Protein AF-A0A073JS14-F1 (afdb_monomer_lite)

Radius of gyration: 14.07 Å; chains: 1; bounding box: 33×29×41 Å

pLDDT: mean 96.24, std 5.27, range [48.53, 98.75]

Organism: NCBI:txid574376

Sequence (111 aa):
QVVANSGMNITLKAGRAWIHGYYATNPGDYHMALDVADGVLNRIDRVVLQLNYLNREIVPLIRKGVPASNASAPALKRDADTYEIALAEIYVSKGSTSVIQTNITDLRMKS

Foldseek 3Di:
DWAWDPWQKIWDAWDWDDDPNDIDTDHGIDMDGDDFAAQPFKEKKFWKFKQFPVVRDTDIDIHTWDGDNDYDYDDFDDDPGMGIDTQWMAIGGHPGRTGHRVRIGGCPPPD

Structure (mmCIF, N/CA/C/O backbone):
data_AF-A0A073JS14-F1
#
_entry.id   AF-A0A073JS14-F1
#
loop_
_atom_site.group_PDB
_atom_site.id
_atom_site.type_symbol
_atom_site.label_atom_id
_atom_site.label_alt_id
_atom_site.label_comp_id
_atom_site.label_asym_id
_atom_site.label_entity_id
_atom_site.label_seq_id
_atom_site.pdbx_PDB_ins_code
_atom_site.Cartn_x
_atom_site.Cartn_y
_atom_site.Cartn_z
_atom_site.occupancy
_atom_site.B_iso_or_equiv
_atom_site.auth_seq_id
_atom_site.auth_comp_id
_atom_site.auth_asym_id
_atom_site.auth_atom_id
_atom_site.pdbx_PDB_model_num
ATOM 1 N N . GLN A 1 1 ? -6.375 -5.642 -6.641 1.00 92.69 1 GLN A N 1
ATOM 2 C CA . GLN A 1 1 ? -7.332 -5.138 -5.628 1.00 92.69 1 GLN A CA 1
ATOM 3 C C . GLN A 1 1 ? -6.643 -5.185 -4.279 1.00 92.69 1 GLN A C 1
ATOM 5 O O . GLN A 1 1 ? -5.886 -6.125 -4.071 1.00 92.69 1 GLN A O 1
ATOM 10 N N . VAL A 1 2 ? -6.880 -4.214 -3.397 1.00 97.38 2 VAL A N 1
ATOM 11 C CA . VAL A 1 2 ? -6.423 -4.282 -2.000 1.00 97.38 2 VAL A CA 1
ATOM 12 C C . VAL A 1 2 ? -7.576 -4.801 -1.139 1.00 97.38 2 VAL A C 1
ATOM 14 O O . VAL A 1 2 ? -8.680 -4.256 -1.193 1.00 97.38 2 VAL A O 1
ATOM 17 N N . VAL A 1 3 ? -7.333 -5.885 -0.405 1.00 98.19 3 VAL A N 1
ATOM 18 C CA . VAL A 1 3 ? -8.341 -6.606 0.381 1.00 98.19 3 VAL A CA 1
ATOM 19 C C . VAL A 1 3 ? -7.899 -6.679 1.838 1.00 98.19 3 VAL A C 1
ATOM 21 O O . VAL A 1 3 ? -6.736 -6.979 2.107 1.00 98.19 3 VAL A O 1
ATOM 24 N N . ALA A 1 4 ? -8.809 -6.408 2.770 1.00 97.75 4 ALA A N 1
ATOM 25 C CA . ALA A 1 4 ? -8.550 -6.573 4.198 1.00 97.75 4 ALA A CA 1
ATOM 26 C C . ALA A 1 4 ? -8.290 -8.048 4.549 1.00 97.75 4 ALA A C 1
ATOM 28 O O . ALA A 1 4 ? -8.894 -8.948 3.966 1.00 97.75 4 ALA A O 1
ATOM 29 N N . ASN A 1 5 ? -7.390 -8.297 5.496 1.00 96.00 5 ASN A N 1
ATOM 30 C CA . ASN A 1 5 ? -7.106 -9.623 6.036 1.00 96.00 5 ASN A CA 1
ATOM 31 C C . ASN A 1 5 ? -7.231 -9.594 7.574 1.00 96.00 5 ASN A C 1
ATOM 33 O O . ASN A 1 5 ? -7.712 -8.618 8.144 1.00 96.00 5 ASN A O 1
ATOM 37 N N . SER A 1 6 ? -6.844 -10.664 8.265 1.00 95.19 6 SER A N 1
ATOM 38 C CA . SER A 1 6 ? -6.915 -10.738 9.724 1.00 95.19 6 SER A CA 1
ATOM 39 C C . SER A 1 6 ? -5.996 -9.719 10.412 1.00 95.19 6 SER A C 1
ATOM 41 O O . SER A 1 6 ? -4.834 -9.531 10.044 1.00 95.19 6 SER A O 1
ATOM 43 N N . GLY A 1 7 ? -6.513 -9.073 11.460 1.00 97.25 7 GLY A N 1
ATOM 44 C CA . GLY A 1 7 ? -5.764 -8.080 12.229 1.00 97.25 7 GLY A CA 1
ATOM 45 C C . GLY A 1 7 ? -5.336 -6.882 11.377 1.00 97.25 7 GLY A C 1
ATOM 46 O O . GLY A 1 7 ? -6.088 -6.399 10.530 1.00 97.25 7 GLY A O 1
ATOM 47 N N . MET A 1 8 ? -4.120 -6.393 11.606 1.00 97.62 8 MET A N 1
ATOM 48 C CA . MET A 1 8 ? -3.525 -5.268 10.874 1.00 97.62 8 MET A CA 1
ATOM 49 C C . MET A 1 8 ? -2.836 -5.732 9.580 1.00 97.62 8 MET A C 1
ATOM 51 O O . MET A 1 8 ? -1.723 -5.315 9.278 1.00 97.62 8 MET A O 1
ATOM 55 N N . ASN A 1 9 ? -3.480 -6.616 8.815 1.00 98.19 9 ASN A N 1
ATOM 56 C CA . ASN A 1 9 ? -2.939 -7.137 7.561 1.00 98.19 9 ASN A CA 1
ATOM 57 C C . ASN A 1 9 ? -3.874 -6.854 6.390 1.00 98.19 9 ASN A C 1
ATOM 59 O O . ASN A 1 9 ? -5.098 -6.869 6.513 1.00 98.19 9 ASN A O 1
ATOM 63 N N . ILE A 1 10 ? -3.276 -6.668 5.220 1.00 98.44 10 ILE A N 1
ATOM 64 C CA . ILE A 1 10 ? -3.970 -6.533 3.944 1.00 98.44 10 ILE A CA 1
ATOM 65 C C . ILE A 1 10 ? -3.322 -7.437 2.902 1.00 98.44 10 ILE A C 1
ATOM 67 O O . ILE A 1 10 ? -2.174 -7.862 3.028 1.00 98.44 10 ILE A O 1
ATOM 71 N N . THR A 1 11 ? -4.063 -7.710 1.838 1.00 98.44 11 THR A N 1
ATOM 72 C CA . THR A 1 11 ? -3.584 -8.467 0.687 1.00 98.44 11 THR A CA 1
ATOM 73 C C . THR A 1 11 ? -3.782 -7.648 -0.576 1.00 98.44 11 THR A C 1
ATOM 75 O O . THR A 1 11 ? -4.907 -7.285 -0.927 1.00 98.44 11 THR A O 1
ATOM 78 N N . LEU A 1 12 ? -2.693 -7.380 -1.291 1.00 98.00 12 LEU A N 1
ATOM 79 C CA . LEU A 1 12 ? -2.752 -6.926 -2.670 1.00 98.00 12 LEU A CA 1
ATOM 80 C C . LEU A 1 12 ? -2.875 -8.154 -3.572 1.00 98.00 12 LEU A C 1
ATOM 82 O O . LEU A 1 12 ? -1.947 -8.946 -3.697 1.00 98.00 12 LEU A O 1
ATOM 86 N N . LYS A 1 13 ? -4.040 -8.312 -4.197 1.00 97.69 13 LYS A N 1
ATOM 87 C CA . LYS A 1 13 ? -4.304 -9.399 -5.146 1.00 97.69 13 LYS A CA 1
ATOM 88 C C . LYS A 1 13 ? -3.384 -9.323 -6.363 1.00 97.69 13 LYS A C 1
ATOM 90 O O . LYS A 1 13 ? -2.910 -8.238 -6.721 1.00 97.69 13 LYS A O 1
ATOM 95 N N . ALA A 1 14 ? -3.222 -10.467 -7.023 1.00 96.75 14 ALA A N 1
ATOM 96 C CA . ALA A 1 14 ? -2.504 -10.583 -8.285 1.00 96.75 14 ALA A CA 1
ATOM 97 C C . ALA A 1 14 ? -2.950 -9.517 -9.300 1.00 96.75 14 ALA A C 1
ATOM 99 O O . ALA A 1 14 ? -4.111 -9.091 -9.338 1.00 96.75 14 ALA A O 1
ATOM 100 N N . GLY A 1 15 ? -2.014 -9.067 -10.127 1.00 95.19 15 GLY A N 1
ATOM 101 C CA . GLY A 1 15 ? -2.272 -7.991 -11.068 1.00 95.19 15 GLY A CA 1
ATOM 102 C C . GLY A 1 15 ? -1.061 -7.611 -11.900 1.00 95.19 15 GLY A C 1
ATOM 103 O O . GLY A 1 15 ? 0.025 -8.173 -11.773 1.00 95.19 15 GLY A O 1
ATOM 104 N N . ARG A 1 16 ? -1.275 -6.638 -12.778 1.00 95.19 16 ARG A N 1
ATOM 105 C CA . ARG A 1 16 ? -0.271 -6.094 -13.689 1.00 95.19 16 ARG A CA 1
ATOM 106 C C . ARG A 1 16 ? -0.321 -4.579 -13.627 1.00 95.19 16 ARG A C 1
ATOM 108 O O . ARG A 1 16 ? -1.384 -4.017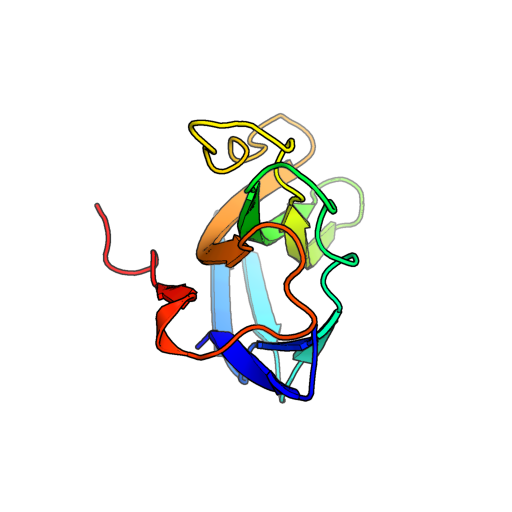 -13.362 1.00 95.19 16 ARG A O 1
ATOM 115 N N . ALA A 1 17 ? 0.807 -3.938 -13.881 1.00 95.06 17 ALA A N 1
ATOM 116 C CA . ALA A 1 17 ? 0.895 -2.490 -13.896 1.00 95.06 17 ALA A CA 1
ATOM 117 C C . ALA A 1 17 ? 1.888 -2.007 -14.947 1.00 95.06 17 ALA A C 1
ATOM 119 O O . ALA A 1 17 ? 2.880 -2.674 -15.239 1.00 95.06 17 ALA A O 1
ATOM 120 N N . TRP A 1 18 ? 1.608 -0.811 -15.457 1.00 95.81 18 TRP A N 1
ATOM 121 C CA . TRP A 1 18 ? 2.519 -0.036 -16.280 1.00 95.81 18 TRP A CA 1
ATOM 122 C C . TRP A 1 18 ? 2.728 1.323 -15.626 1.00 95.81 18 TRP A C 1
ATOM 124 O O . TRP A 1 18 ? 1.758 2.008 -15.303 1.00 95.81 18 TRP A O 1
ATOM 134 N N . ILE A 1 19 ? 3.984 1.711 -15.430 1.00 95.69 19 ILE A N 1
ATOM 135 C CA . ILE A 1 19 ? 4.365 3.018 -14.889 1.00 95.69 19 ILE A CA 1
ATOM 136 C C . ILE A 1 19 ? 5.464 3.563 -15.792 1.00 95.69 19 ILE A C 1
ATOM 138 O O . ILE A 1 19 ? 6.517 2.947 -15.897 1.00 95.69 19 ILE A O 1
ATOM 142 N N . HIS A 1 20 ? 5.222 4.686 -16.474 1.00 94.75 20 HIS A N 1
ATOM 143 C CA . HIS A 1 20 ? 6.217 5.321 -17.356 1.00 94.75 20 HIS A CA 1
ATOM 144 C C . HIS A 1 20 ? 6.869 4.362 -18.380 1.00 94.75 20 HIS A C 1
ATOM 146 O O . HIS A 1 20 ? 8.057 4.450 -18.665 1.00 94.75 20 HIS A O 1
ATOM 152 N N . GLY A 1 21 ? 6.095 3.419 -18.930 1.00 94.94 21 GLY A N 1
ATOM 153 C CA . GLY A 1 21 ? 6.587 2.428 -19.898 1.00 94.94 21 GLY A CA 1
ATOM 154 C C . GLY A 1 21 ? 7.239 1.182 -19.283 1.00 94.94 21 GLY A C 1
ATOM 155 O O . GLY A 1 21 ? 7.447 0.203 -19.995 1.00 94.94 21 GLY A O 1
ATOM 156 N N . TYR A 1 22 ? 7.484 1.160 -17.972 1.00 96.38 22 TYR A N 1
ATOM 157 C CA . TYR A 1 22 ? 7.955 -0.024 -17.255 1.00 96.38 22 TYR A CA 1
ATOM 158 C C . TYR A 1 22 ? 6.785 -0.934 -16.887 1.00 96.38 22 TYR A C 1
ATOM 160 O O . TYR A 1 22 ? 5.734 -0.454 -16.459 1.00 96.38 22 TYR A O 1
ATOM 168 N N . TYR A 1 23 ? 6.976 -2.245 -17.034 1.00 95.44 23 TYR A N 1
ATOM 169 C CA . TYR A 1 23 ? 5.966 -3.264 -16.757 1.00 95.44 23 TYR A CA 1
ATOM 170 C C . TYR A 1 23 ? 6.284 -4.047 -15.484 1.00 95.44 23 TYR A C 1
ATOM 172 O O . TYR A 1 23 ? 7.424 -4.450 -15.265 1.00 95.44 23 TYR A O 1
ATOM 180 N N . ALA A 1 24 ? 5.252 -4.325 -14.691 1.00 94.69 24 ALA A N 1
ATOM 181 C CA . ALA A 1 24 ? 5.338 -5.190 -13.525 1.00 94.69 24 ALA A CA 1
ATOM 182 C C . ALA A 1 24 ? 4.172 -6.173 -13.469 1.00 94.69 24 ALA A C 1
ATOM 184 O O . ALA A 1 24 ? 3.040 -5.854 -13.841 1.00 94.69 24 ALA A O 1
ATOM 185 N N . THR A 1 25 ? 4.446 -7.366 -12.946 1.00 95.69 25 THR A N 1
ATOM 186 C CA . THR A 1 25 ? 3.429 -8.368 -12.619 1.00 95.69 25 THR A CA 1
ATOM 187 C C . THR A 1 25 ? 3.569 -8.763 -11.161 1.00 95.69 25 THR A C 1
ATOM 189 O O . THR A 1 25 ? 4.656 -9.118 -10.721 1.00 95.69 25 THR A O 1
ATOM 192 N N . ASN A 1 26 ? 2.454 -8.757 -10.441 1.00 94.94 26 ASN A N 1
ATOM 193 C CA . ASN A 1 26 ? 2.312 -9.458 -9.178 1.00 94.94 26 ASN A CA 1
ATOM 194 C C . ASN A 1 26 ? 1.558 -10.772 -9.463 1.00 94.94 26 ASN A C 1
ATOM 196 O O . ASN A 1 26 ? 0.357 -10.712 -9.742 1.00 94.94 26 ASN A O 1
ATOM 200 N N . PRO A 1 27 ? 2.228 -11.941 -9.485 1.00 92.44 27 PRO A N 1
ATOM 201 C CA . PRO A 1 27 ? 1.630 -13.190 -9.964 1.00 92.44 27 PRO A CA 1
ATOM 202 C C . PRO A 1 27 ? 0.618 -13.802 -8.986 1.00 92.44 27 PRO A C 1
ATOM 204 O O . PRO A 1 27 ? -0.155 -14.670 -9.381 1.00 92.44 27 PRO A O 1
ATOM 207 N N . GLY A 1 28 ? 0.609 -13.359 -7.729 1.00 95.94 28 GLY A N 1
ATOM 208 C CA . GLY A 1 28 ? -0.222 -13.925 -6.674 1.00 95.94 28 GLY A CA 1
ATOM 209 C C . GLY A 1 28 ? -0.634 -12.895 -5.634 1.00 95.94 28 GLY A C 1
ATOM 210 O O . GLY A 1 28 ? -0.502 -11.686 -5.825 1.00 95.94 28 GLY A O 1
ATOM 211 N N . ASP A 1 29 ? -1.157 -13.391 -4.523 1.00 97.25 29 ASP A N 1
ATOM 212 C CA . ASP A 1 29 ? -1.501 -12.564 -3.377 1.00 97.25 29 ASP A CA 1
ATOM 213 C C . ASP A 1 29 ? -0.229 -12.074 -2.678 1.00 97.25 29 ASP A C 1
ATOM 215 O O . ASP A 1 29 ? 0.636 -12.861 -2.302 1.00 97.25 29 ASP A O 1
ATOM 219 N N . TYR A 1 30 ? -0.123 -10.758 -2.512 1.00 97.50 30 TYR A N 1
ATOM 220 C CA . TYR A 1 30 ? 0.984 -10.107 -1.826 1.00 97.50 30 TYR A CA 1
ATOM 221 C C . TYR A 1 30 ? 0.494 -9.573 -0.479 1.00 97.50 30 TYR A C 1
ATOM 223 O O . TYR A 1 30 ? -0.319 -8.644 -0.422 1.00 97.50 30 TYR A O 1
ATOM 231 N N . HIS A 1 31 ? 0.954 -10.186 0.608 1.00 97.62 31 HIS A N 1
ATOM 232 C CA . HIS A 1 31 ? 0.552 -9.819 1.963 1.00 97.62 31 HIS A CA 1
ATOM 233 C C . HIS A 1 31 ? 1.391 -8.654 2.482 1.00 97.62 31 HIS A C 1
ATOM 235 O O . HIS A 1 31 ? 2.612 -8.645 2.352 1.00 97.62 31 HIS A O 1
ATOM 241 N N . MET A 1 32 ? 0.726 -7.671 3.082 1.00 98.00 32 MET A N 1
ATOM 242 C CA . MET A 1 32 ? 1.375 -6.509 3.679 1.00 98.00 32 MET A CA 1
ATOM 243 C C . MET A 1 32 ? 0.814 -6.284 5.076 1.00 98.00 32 MET A C 1
ATOM 245 O O . MET A 1 32 ? -0.403 -6.315 5.276 1.00 98.00 32 MET A O 1
ATOM 249 N N . ALA A 1 33 ? 1.709 -6.042 6.026 1.00 98.25 33 ALA A N 1
ATOM 250 C CA . ALA A 1 33 ? 1.355 -5.696 7.391 1.00 98.25 33 ALA A CA 1
ATOM 251 C C . ALA A 1 33 ? 1.339 -4.174 7.548 1.00 98.25 33 ALA A C 1
ATOM 253 O O . ALA A 1 33 ? 2.254 -3.479 7.105 1.00 98.25 33 ALA A O 1
ATOM 254 N N . LEU A 1 34 ? 0.286 -3.666 8.175 1.00 98.19 34 LEU A N 1
ATOM 255 C CA . LEU A 1 34 ? 0.215 -2.299 8.664 1.00 98.19 34 LEU A CA 1
ATOM 256 C C . LEU A 1 34 ? 0.815 -2.262 10.068 1.00 98.19 34 LEU A C 1
ATOM 258 O O . LEU A 1 34 ? 0.650 -3.198 10.852 1.00 98.19 34 LEU A O 1
ATOM 262 N N . ASP A 1 35 ? 1.433 -1.142 10.419 1.00 97.62 35 ASP A N 1
ATOM 263 C CA . ASP A 1 35 ? 1.827 -0.905 11.804 1.00 97.62 35 ASP A CA 1
ATOM 264 C C . ASP A 1 35 ? 0.597 -0.899 12.722 1.00 97.62 35 ASP A C 1
ATOM 266 O O . ASP A 1 35 ? -0.510 -0.535 12.310 1.00 97.62 35 ASP A O 1
ATOM 270 N N . VAL A 1 36 ? 0.791 -1.223 13.999 1.00 95.62 36 VAL A N 1
ATOM 271 C CA . VAL A 1 36 ? -0.270 -1.109 15.011 1.00 95.62 36 VAL A CA 1
ATOM 272 C C . VAL A 1 36 ? -0.847 0.309 15.054 1.00 95.62 36 VAL A C 1
ATOM 274 O O . VAL A 1 36 ? -0.145 1.289 14.777 1.00 95.62 36 VAL A O 1
ATOM 277 N N . ALA A 1 37 ? -2.143 0.430 15.345 1.00 96.88 37 ALA A N 1
ATOM 278 C CA . ALA A 1 37 ? -2.797 1.729 15.457 1.00 96.88 37 ALA A CA 1
ATOM 279 C C . ALA A 1 37 ? -2.201 2.555 16.607 1.00 96.88 37 ALA A C 1
ATOM 281 O O . ALA A 1 37 ? -1.738 2.012 17.610 1.00 96.88 37 ALA A O 1
ATOM 282 N N . ASP A 1 38 ? -2.249 3.878 16.467 1.00 97.69 38 ASP A N 1
ATOM 283 C CA . ASP A 1 38 ? -2.000 4.769 17.598 1.00 97.69 38 ASP A CA 1
ATOM 284 C C . ASP A 1 38 ? -3.153 4.639 18.609 1.00 97.69 38 ASP A C 1
ATOM 286 O O . ASP A 1 38 ? -4.301 4.434 18.216 1.00 97.69 38 ASP A O 1
ATOM 290 N N . GLY A 1 39 ? -2.873 4.730 19.910 1.00 96.75 39 GLY A N 1
ATOM 291 C CA . GLY A 1 39 ? -3.897 4.554 20.946 1.00 96.75 39 GLY A CA 1
ATOM 292 C C . GLY A 1 39 ? -4.922 5.693 21.023 1.00 96.75 39 GLY A C 1
ATOM 293 O O . GLY A 1 39 ? -6.005 5.505 21.575 1.00 96.75 39 GLY A O 1
ATOM 294 N N . VAL A 1 40 ? -4.601 6.869 20.477 1.00 97.75 40 VAL A N 1
ATOM 295 C CA . VAL A 1 40 ? -5.346 8.117 20.700 1.00 97.75 40 VAL A CA 1
ATOM 296 C C . VAL A 1 40 ? -5.773 8.788 19.395 1.00 97.75 40 VAL A C 1
ATOM 298 O O . VAL A 1 40 ? -6.846 9.394 19.349 1.00 97.75 40 VAL A O 1
ATOM 301 N N . LEU A 1 41 ? -4.976 8.679 18.332 1.00 98.25 41 LEU A N 1
ATOM 302 C CA . LEU A 1 41 ? -5.184 9.392 17.070 1.00 98.25 41 LEU A CA 1
ATOM 303 C C . LEU A 1 41 ? -5.452 8.446 15.892 1.00 98.25 41 LEU A C 1
ATOM 305 O O . LEU A 1 41 ? -5.001 7.304 15.856 1.00 98.25 41 LEU A O 1
ATOM 309 N N . ASN A 1 42 ? -6.207 8.937 14.910 1.00 98.00 42 ASN A N 1
ATOM 310 C CA . ASN A 1 42 ? -6.445 8.210 13.664 1.00 98.00 42 ASN A CA 1
ATOM 311 C C . ASN A 1 42 ? -5.268 8.429 12.708 1.00 98.00 42 ASN A C 1
ATOM 313 O O . ASN A 1 42 ? -4.533 9.407 12.837 1.00 98.00 42 ASN A O 1
ATOM 317 N N . ARG A 1 43 ? -5.124 7.577 11.694 1.00 98.44 43 ARG A N 1
ATOM 318 C CA . ARG A 1 43 ? -4.234 7.839 10.556 1.00 98.44 43 ARG A CA 1
ATOM 319 C C . ARG A 1 43 ? -4.813 7.283 9.259 1.00 98.44 43 ARG A C 1
ATOM 321 O O . ARG A 1 43 ? -5.702 6.435 9.287 1.00 98.44 43 ARG A O 1
ATOM 328 N N . ILE A 1 44 ? -4.289 7.741 8.128 1.00 98.75 44 ILE A N 1
ATOM 329 C CA . ILE A 1 44 ? -4.578 7.151 6.820 1.00 98.75 44 ILE A CA 1
ATOM 330 C C . ILE A 1 44 ? -3.263 6.686 6.216 1.00 98.75 44 ILE A C 1
ATOM 332 O O . ILE A 1 44 ? -2.389 7.500 5.933 1.00 98.75 44 ILE A O 1
ATOM 336 N N . ASP A 1 45 ? -3.134 5.381 6.014 1.00 98.62 45 ASP A N 1
ATOM 337 C CA . ASP A 1 45 ? -2.003 4.788 5.310 1.00 98.62 45 ASP A CA 1
ATOM 338 C C . ASP A 1 45 ? -2.331 4.721 3.809 1.00 98.62 45 ASP A C 1
ATOM 340 O O . ASP A 1 45 ? -3.495 4.607 3.415 1.00 98.62 45 ASP A O 1
ATOM 344 N N . ARG A 1 46 ? -1.317 4.795 2.944 1.00 98.44 46 ARG A N 1
ATOM 345 C CA . ARG A 1 46 ? -1.500 4.702 1.489 1.00 98.44 46 ARG A CA 1
ATOM 346 C C . ARG A 1 46 ? -0.740 3.513 0.926 1.00 98.44 46 ARG A C 1
ATOM 348 O O . ARG A 1 46 ? 0.473 3.417 1.078 1.00 98.44 46 ARG A O 1
ATOM 355 N N . VAL A 1 47 ? -1.452 2.634 0.230 1.00 98.25 47 VAL A N 1
ATOM 356 C CA . VAL A 1 47 ? -0.850 1.555 -0.555 1.00 98.25 47 VAL A CA 1
ATOM 357 C C . VAL A 1 47 ? -0.470 2.119 -1.914 1.00 98.25 47 VAL A C 1
ATOM 359 O O . VAL A 1 47 ? -1.327 2.619 -2.650 1.00 98.25 47 VAL A O 1
ATOM 362 N N . VAL A 1 48 ? 0.809 2.030 -2.248 1.00 97.94 48 VAL A N 1
ATOM 363 C CA . VAL A 1 48 ? 1.373 2.539 -3.498 1.00 97.94 48 VAL A CA 1
ATOM 364 C C . VAL A 1 48 ? 2.030 1.417 -4.281 1.00 97.94 48 VAL A C 1
ATOM 366 O O . VAL A 1 48 ? 2.453 0.411 -3.714 1.00 97.94 48 VAL A O 1
ATOM 369 N N . LEU A 1 49 ? 2.144 1.616 -5.587 1.00 97.44 49 LEU A N 1
ATOM 370 C CA . LEU A 1 49 ? 3.103 0.895 -6.407 1.00 97.44 49 LEU A CA 1
ATOM 371 C C . LEU A 1 49 ? 4.222 1.873 -6.765 1.00 97.44 49 LEU A C 1
ATOM 373 O O . LEU A 1 49 ? 3.950 2.920 -7.356 1.00 97.44 49 LEU A O 1
ATOM 377 N N . GLN A 1 50 ? 5.450 1.560 -6.358 1.00 98.00 50 GLN A N 1
ATOM 378 C CA . GLN A 1 50 ? 6.618 2.409 -6.560 1.00 98.00 50 GLN A CA 1
ATOM 379 C C . GLN A 1 50 ? 7.478 1.840 -7.679 1.00 98.00 50 GLN A C 1
ATOM 381 O O . GLN A 1 50 ? 7.985 0.732 -7.550 1.00 98.00 50 GLN A O 1
ATOM 386 N N . LEU A 1 51 ? 7.676 2.618 -8.739 1.00 98.31 51 LEU A N 1
ATOM 387 C CA . LEU A 1 51 ? 8.788 2.442 -9.664 1.00 98.31 51 LEU A CA 1
ATOM 388 C C . LEU A 1 51 ? 10.029 3.082 -9.041 1.00 98.31 51 LEU A C 1
ATOM 390 O O . LEU A 1 51 ? 10.023 4.278 -8.756 1.00 98.31 51 LEU A O 1
ATOM 394 N N . ASN A 1 52 ? 11.074 2.294 -8.822 1.00 97.62 52 ASN A N 1
ATOM 395 C CA . ASN A 1 52 ? 12.349 2.757 -8.292 1.00 97.62 52 ASN A CA 1
ATOM 396 C C . ASN A 1 52 ? 13.417 2.666 -9.389 1.00 97.62 52 ASN A C 1
ATOM 398 O O . ASN A 1 52 ? 13.747 1.573 -9.853 1.00 97.62 52 ASN A O 1
ATOM 402 N N . TYR A 1 53 ? 13.952 3.811 -9.815 1.00 96.56 53 TYR A N 1
ATOM 403 C CA . TYR A 1 53 ? 14.931 3.889 -10.902 1.00 96.56 53 TYR A CA 1
ATOM 404 C C . TYR A 1 53 ? 16.332 3.439 -10.478 1.00 96.56 53 TYR A C 1
ATOM 406 O O . TYR A 1 53 ? 17.087 2.940 -11.314 1.00 96.56 53 TYR A O 1
ATOM 414 N N . LEU A 1 54 ? 16.666 3.564 -9.190 1.00 95.12 54 LEU A N 1
ATOM 415 C CA . LEU A 1 54 ? 17.956 3.143 -8.641 1.00 95.12 54 LEU A CA 1
ATOM 416 C C . LEU A 1 54 ? 18.046 1.614 -8.576 1.00 95.12 54 LEU A C 1
ATOM 418 O O . LEU A 1 54 ? 18.982 1.022 -9.111 1.00 95.12 54 LEU A O 1
ATOM 422 N N . ASN A 1 55 ? 17.031 0.978 -7.988 1.00 95.38 55 ASN A N 1
ATOM 423 C CA . ASN A 1 55 ? 16.957 -0.479 -7.843 1.00 95.38 55 ASN A CA 1
ATOM 424 C C . ASN A 1 55 ? 16.423 -1.184 -9.098 1.00 95.38 55 ASN A C 1
ATOM 426 O O . ASN A 1 55 ? 16.544 -2.401 -9.216 1.00 95.38 55 ASN A O 1
ATOM 430 N N . ARG A 1 56 ? 15.845 -0.427 -10.043 1.00 95.19 56 ARG A N 1
ATOM 431 C CA . ARG A 1 56 ? 15.233 -0.927 -11.287 1.00 95.19 56 ARG A CA 1
ATOM 432 C C . ARG A 1 56 ? 14.133 -1.955 -11.036 1.00 95.19 56 ARG A C 1
ATOM 434 O O . ARG A 1 56 ? 14.050 -2.982 -11.705 1.00 95.19 56 ARG A O 1
ATOM 441 N N . GLU A 1 57 ? 13.266 -1.643 -10.088 1.00 95.88 57 GLU A N 1
ATOM 442 C CA . GLU A 1 57 ? 12.165 -2.506 -9.682 1.00 95.88 57 GLU A CA 1
ATOM 443 C C . GLU A 1 57 ? 10.855 -1.726 -9.593 1.00 95.88 57 GLU A C 1
ATOM 445 O O . GLU A 1 57 ? 10.838 -0.499 -9.466 1.00 95.88 57 GLU A O 1
ATOM 450 N N . ILE A 1 58 ? 9.746 -2.460 -9.652 1.00 97.44 58 ILE A N 1
ATOM 451 C CA . ILE A 1 58 ? 8.425 -1.935 -9.334 1.00 97.44 58 ILE A CA 1
ATOM 452 C C . ILE A 1 58 ? 7.852 -2.769 -8.195 1.00 97.44 58 ILE A C 1
ATOM 454 O O . ILE A 1 58 ? 7.555 -3.949 -8.386 1.00 97.44 58 ILE A O 1
ATOM 458 N N . VAL A 1 59 ? 7.679 -2.156 -7.025 1.00 96.12 59 VAL A N 1
ATOM 459 C CA . VAL A 1 59 ? 7.303 -2.864 -5.794 1.00 96.12 59 VAL A CA 1
ATOM 460 C C . VAL A 1 59 ? 6.098 -2.221 -5.103 1.00 96.12 59 VAL A C 1
ATOM 462 O O . VAL A 1 59 ? 5.977 -0.990 -5.080 1.00 96.12 59 VAL A O 1
ATOM 465 N N . PRO A 1 60 ? 5.162 -3.024 -4.560 1.00 97.25 60 PRO A N 1
ATOM 466 C CA . PRO A 1 60 ? 4.079 -2.507 -3.738 1.00 97.25 60 PRO A CA 1
ATOM 467 C C . PRO A 1 60 ? 4.602 -2.131 -2.349 1.00 97.25 60 PRO A C 1
ATOM 469 O O . PRO A 1 60 ? 5.362 -2.882 -1.741 1.00 97.25 60 PRO A O 1
ATOM 472 N N . LEU A 1 61 ? 4.184 -0.977 -1.833 1.00 97.62 61 LEU A N 1
ATOM 473 C CA . LEU A 1 61 ? 4.619 -0.458 -0.536 1.00 97.62 61 LEU A CA 1
ATOM 474 C C . LEU A 1 61 ? 3.450 0.172 0.225 1.00 97.62 61 LEU A C 1
ATOM 476 O O . LEU A 1 61 ? 2.476 0.638 -0.371 1.00 97.62 61 LEU A O 1
ATOM 480 N N . ILE A 1 62 ? 3.582 0.244 1.550 1.00 98.25 62 ILE A N 1
ATOM 481 C CA . ILE A 1 62 ? 2.704 1.038 2.412 1.00 98.25 62 ILE A CA 1
ATOM 482 C C . ILE A 1 62 ? 3.448 2.310 2.823 1.00 98.25 62 ILE A C 1
ATOM 484 O O . ILE A 1 62 ? 4.487 2.262 3.478 1.00 98.25 62 ILE A O 1
ATOM 488 N N . ARG A 1 63 ? 2.888 3.468 2.476 1.00 97.81 63 ARG A N 1
ATOM 489 C CA . ARG A 1 63 ? 3.259 4.763 3.046 1.00 97.81 63 ARG A CA 1
ATOM 490 C C . ARG A 1 63 ? 2.426 4.981 4.305 1.00 97.81 63 ARG A C 1
ATOM 492 O O . ARG A 1 63 ? 1.221 5.215 4.214 1.00 97.81 63 ARG A O 1
ATOM 499 N N . LYS A 1 64 ? 3.064 4.885 5.472 1.00 98.00 64 LYS A N 1
ATOM 500 C CA . LYS A 1 64 ? 2.411 5.108 6.765 1.00 98.00 64 LYS A CA 1
ATOM 501 C C . LYS A 1 64 ? 2.008 6.575 6.929 1.00 98.00 64 LYS A C 1
ATOM 503 O O . LYS A 1 64 ? 2.826 7.471 6.725 1.00 98.00 64 LYS A O 1
ATOM 508 N N . GLY A 1 65 ? 0.757 6.802 7.311 1.00 97.69 65 GLY A N 1
ATOM 509 C CA . GLY A 1 65 ? 0.225 8.102 7.690 1.00 97.69 65 GLY A CA 1
ATOM 510 C C . GLY A 1 65 ? 0.749 8.581 9.037 1.00 97.69 65 GLY A C 1
ATOM 511 O O . GLY A 1 65 ? 1.092 7.792 9.919 1.00 97.69 65 GLY A O 1
ATOM 512 N N . VAL A 1 66 ? 0.761 9.897 9.224 1.00 97.81 66 VAL A N 1
ATOM 513 C CA . VAL A 1 66 ? 1.050 10.497 10.530 1.00 97.81 66 VAL A CA 1
ATOM 514 C C . VAL A 1 66 ? -0.239 10.497 11.363 1.00 97.81 66 VAL A C 1
ATOM 516 O O . VAL A 1 66 ? -1.274 10.928 10.846 1.00 97.81 66 VAL A O 1
ATOM 519 N N . PRO A 1 67 ? -0.219 10.021 12.624 1.00 97.88 67 PRO A N 1
ATOM 520 C CA . PRO A 1 67 ? -1.385 10.098 13.495 1.00 97.88 67 PRO A CA 1
ATOM 521 C C . PRO A 1 67 ? -1.844 11.546 13.708 1.00 97.88 67 PRO A C 1
ATOM 523 O O . PRO A 1 67 ? -1.046 12.413 14.061 1.00 97.88 67 PRO A O 1
ATOM 526 N N . ALA A 1 68 ? -3.131 11.813 13.496 1.00 97.56 68 ALA A N 1
ATOM 527 C CA . ALA A 1 68 ? -3.734 13.131 13.662 1.00 97.56 68 ALA A CA 1
ATOM 528 C C . ALA A 1 68 ? -5.239 13.029 13.956 1.00 97.56 68 ALA A C 1
ATOM 530 O O . ALA A 1 68 ? -5.901 12.054 13.596 1.00 97.56 68 ALA A O 1
ATOM 531 N N . SER A 1 69 ? -5.808 14.069 14.575 1.00 94.38 69 SER A N 1
ATOM 532 C CA . SER A 1 69 ? -7.263 14.159 14.789 1.00 94.38 69 SER A CA 1
ATOM 533 C C . SER A 1 69 ? -8.023 14.204 13.460 1.00 94.38 69 SER A C 1
ATOM 535 O O . SER A 1 69 ? -9.049 13.547 13.313 1.00 94.38 69 SER A O 1
ATOM 537 N N . ASN A 1 70 ? -7.460 14.921 12.482 1.00 95.25 70 ASN A N 1
ATOM 538 C CA . ASN A 1 70 ? -7.910 14.964 11.093 1.00 95.25 70 ASN A CA 1
ATOM 539 C C . ASN A 1 70 ? -6.821 14.337 10.218 1.00 95.25 70 ASN A C 1
ATOM 541 O O . ASN A 1 70 ? -5.956 15.032 9.689 1.00 95.25 70 ASN A O 1
ATOM 545 N N . ALA A 1 71 ? -6.819 13.008 10.147 1.00 96.44 71 ALA A N 1
ATOM 546 C CA . ALA A 1 71 ? -5.818 12.256 9.404 1.00 96.44 71 ALA A CA 1
ATOM 547 C C . ALA A 1 71 ? -5.894 12.524 7.894 1.00 96.44 71 ALA A C 1
ATOM 549 O O . ALA A 1 71 ? -6.977 12.579 7.313 1.00 96.44 71 ALA A O 1
ATOM 550 N N . SER A 1 72 ? -4.729 12.618 7.256 1.00 97.25 72 SER A N 1
ATOM 551 C CA . SER A 1 72 ? -4.581 12.703 5.805 1.00 97.25 72 SER A CA 1
ATOM 552 C C . SER A 1 72 ? -3.590 11.652 5.311 1.00 97.25 72 SER A C 1
ATOM 554 O O . SER A 1 72 ? -2.672 11.245 6.028 1.00 97.25 72 SER A O 1
ATOM 556 N N . ALA A 1 73 ? -3.805 11.174 4.087 1.00 96.69 73 ALA A N 1
ATOM 557 C CA . ALA A 1 73 ? -2.913 10.206 3.465 1.00 96.69 73 ALA A CA 1
ATOM 558 C C . ALA A 1 73 ? -1.574 10.867 3.079 1.00 96.69 73 ALA A C 1
ATOM 560 O O . ALA A 1 73 ? -1.582 11.992 2.566 1.00 96.69 73 ALA A O 1
ATOM 561 N N . PRO A 1 74 ? -0.429 10.175 3.235 1.00 97.19 74 PRO A N 1
ATOM 562 C CA . PRO A 1 74 ? 0.861 10.668 2.766 1.00 97.19 74 PRO A CA 1
ATOM 563 C C . PRO A 1 74 ? 0.860 11.005 1.274 1.00 97.19 74 PRO A C 1
ATOM 565 O O . PRO A 1 74 ? 0.282 10.280 0.457 1.00 97.19 74 PRO A O 1
ATOM 568 N N . ALA A 1 75 ? 1.564 12.075 0.904 1.00 96.69 75 ALA A N 1
ATOM 569 C CA . ALA A 1 75 ? 1.798 12.417 -0.494 1.00 96.69 75 ALA A CA 1
ATOM 570 C C . ALA A 1 75 ? 2.565 11.296 -1.220 1.00 96.69 75 ALA A C 1
ATOM 572 O O . ALA A 1 75 ? 3.378 10.591 -0.623 1.00 96.69 75 ALA A O 1
ATOM 573 N N . LEU A 1 76 ? 2.295 11.138 -2.518 1.00 96.75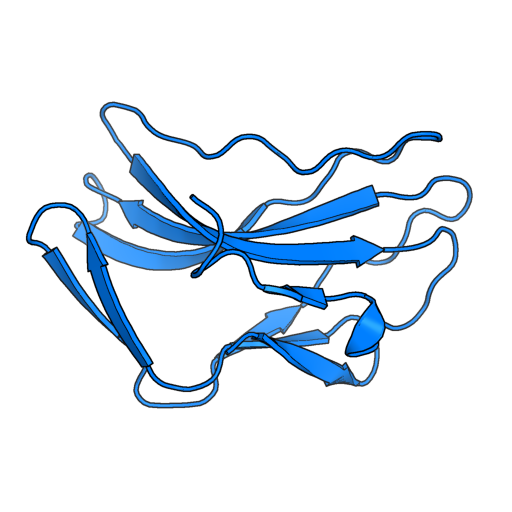 76 LEU A N 1
ATOM 574 C CA . LEU A 1 76 ? 3.050 10.217 -3.368 1.00 96.75 76 LEU A CA 1
ATOM 575 C C . LEU A 1 76 ? 4.463 10.758 -3.581 1.00 96.75 76 LEU A C 1
ATOM 577 O O . LEU A 1 76 ? 4.632 11.943 -3.871 1.00 96.75 76 LEU A O 1
ATOM 581 N N . LYS A 1 77 ? 5.463 9.882 -3.504 1.00 96.62 77 LYS A N 1
ATOM 582 C CA . LYS A 1 77 ? 6.832 10.227 -3.875 1.00 96.62 77 LYS A CA 1
ATOM 583 C C . LYS A 1 77 ? 6.981 10.152 -5.397 1.00 96.62 77 LYS A C 1
ATOM 585 O O . LYS A 1 77 ? 6.769 9.101 -6.001 1.00 96.62 77 LYS A O 1
ATOM 590 N N . ARG A 1 78 ? 7.289 11.288 -6.022 1.00 96.81 78 ARG A N 1
ATOM 591 C CA . ARG A 1 78 ? 7.524 11.421 -7.467 1.00 96.81 78 ARG A CA 1
ATOM 592 C C . ARG A 1 78 ? 8.692 12.371 -7.680 1.00 96.81 78 ARG A C 1
ATOM 594 O O . ARG A 1 78 ? 8.508 13.583 -7.710 1.00 96.81 78 ARG A O 1
ATOM 601 N N . ASP A 1 79 ? 9.883 11.810 -7.767 1.00 96.25 79 ASP A N 1
ATOM 602 C CA . ASP A 1 79 ? 11.137 12.533 -7.935 1.00 96.25 79 ASP A CA 1
ATOM 603 C C . ASP A 1 79 ? 12.055 11.817 -8.937 1.00 96.25 79 ASP A C 1
ATOM 605 O O . ASP A 1 79 ? 11.613 10.938 -9.679 1.00 96.25 79 ASP A O 1
ATOM 609 N N . ALA A 1 80 ? 13.321 12.236 -9.002 1.00 96.31 80 ALA A N 1
ATOM 610 C CA . ALA A 1 80 ? 14.304 11.677 -9.927 1.00 96.31 80 ALA A CA 1
ATOM 611 C C . ALA A 1 80 ? 14.589 10.184 -9.682 1.00 96.31 80 ALA A C 1
ATOM 613 O O . ALA A 1 80 ? 14.925 9.471 -10.626 1.00 96.31 80 ALA A O 1
ATOM 614 N N . ASP A 1 81 ? 14.419 9.704 -8.447 1.00 96.06 81 ASP A N 1
ATOM 615 C CA . ASP A 1 81 ? 14.783 8.339 -8.059 1.00 96.06 81 ASP A CA 1
ATOM 616 C C . ASP A 1 81 ? 13.583 7.394 -8.054 1.00 96.06 81 ASP A C 1
ATOM 618 O O . ASP A 1 81 ? 13.731 6.186 -8.256 1.00 96.06 81 ASP A O 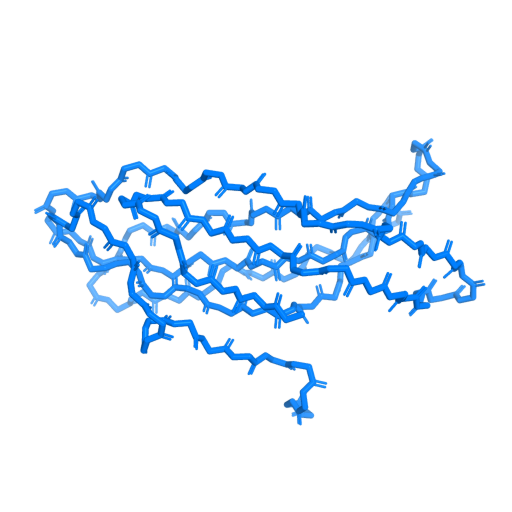1
ATOM 622 N N . THR A 1 82 ? 12.382 7.919 -7.805 1.00 97.44 82 THR A N 1
ATOM 623 C CA . THR A 1 82 ? 11.185 7.102 -7.603 1.00 97.44 82 THR A CA 1
ATOM 624 C C . THR A 1 82 ? 9.921 7.750 -8.148 1.00 97.44 82 THR A C 1
ATOM 626 O O . THR A 1 82 ? 9.721 8.958 -8.047 1.00 97.44 82 THR A O 1
ATOM 629 N N . TYR A 1 83 ? 9.012 6.924 -8.662 1.00 98.00 83 TYR A N 1
ATOM 630 C CA . TYR A 1 83 ? 7.687 7.351 -9.091 1.00 98.00 83 TYR A CA 1
ATOM 631 C C . TYR A 1 83 ? 6.600 6.442 -8.524 1.00 98.00 83 TYR A C 1
ATOM 633 O O . TYR A 1 83 ? 6.550 5.247 -8.816 1.00 98.00 83 TYR A O 1
ATOM 641 N N . GLU A 1 84 ? 5.694 7.021 -7.741 1.00 97.50 84 GLU A N 1
ATOM 642 C CA . GLU A 1 84 ? 4.593 6.292 -7.118 1.00 97.50 84 GLU A CA 1
ATOM 643 C C . GLU A 1 84 ? 3.235 6.579 -7.762 1.00 97.50 84 GLU A C 1
ATOM 645 O O . GLU A 1 84 ? 2.870 7.723 -8.075 1.00 97.50 84 GLU A O 1
ATOM 650 N N . ILE A 1 85 ? 2.437 5.518 -7.875 1.00 96.06 85 ILE A N 1
ATOM 651 C CA . ILE A 1 85 ? 0.996 5.587 -8.125 1.00 96.06 85 ILE A CA 1
ATOM 652 C C . ILE A 1 85 ? 0.235 5.051 -6.913 1.00 96.06 85 ILE A C 1
ATOM 654 O O . ILE A 1 85 ? 0.684 4.121 -6.242 1.00 96.06 85 ILE A O 1
ATOM 658 N N . ALA A 1 86 ? -0.927 5.635 -6.632 1.00 96.88 86 ALA A N 1
ATOM 659 C CA . ALA A 1 86 ? -1.778 5.184 -5.542 1.00 96.88 86 ALA A CA 1
ATOM 660 C C . ALA A 1 86 ? -2.620 3.977 -5.980 1.00 96.88 86 ALA A C 1
ATOM 662 O O . ALA A 1 86 ? -3.233 3.995 -7.047 1.00 96.88 86 ALA A O 1
ATOM 663 N N . LEU A 1 87 ? -2.676 2.941 -5.142 1.00 97.12 87 LEU A N 1
ATOM 664 C CA . LEU A 1 87 ? -3.574 1.800 -5.331 1.00 97.12 87 LEU A CA 1
ATOM 665 C C . LEU A 1 87 ? -4.806 1.918 -4.430 1.00 97.12 87 LEU A C 1
ATOM 667 O O . LEU A 1 87 ? -5.931 1.730 -4.894 1.00 97.12 87 LEU A O 1
ATOM 671 N N . ALA A 1 88 ? -4.595 2.233 -3.152 1.00 98.19 88 ALA A N 1
ATOM 672 C CA . ALA A 1 88 ? -5.661 2.401 -2.172 1.00 98.19 88 ALA A CA 1
ATOM 673 C C . ALA A 1 88 ? -5.214 3.272 -0.990 1.00 98.19 88 ALA A C 1
ATOM 675 O O . ALA A 1 88 ? -4.024 3.384 -0.694 1.00 98.19 88 ALA A O 1
ATOM 676 N N . GLU A 1 89 ? -6.185 3.831 -0.285 1.00 98.38 89 GLU A N 1
ATOM 677 C CA . GLU A 1 89 ? -6.031 4.407 1.051 1.00 98.38 89 GLU A CA 1
ATOM 678 C C . GLU A 1 89 ? -6.649 3.491 2.095 1.00 98.38 89 GLU A C 1
ATOM 680 O O . GLU A 1 89 ? -7.640 2.811 1.828 1.00 98.38 89 GLU A O 1
ATOM 685 N N . ILE A 1 90 ? -6.060 3.481 3.286 1.00 98.50 90 ILE A N 1
ATOM 686 C CA . ILE A 1 90 ? -6.489 2.655 4.406 1.00 98.50 90 ILE A CA 1
ATOM 687 C C . ILE A 1 90 ? -6.667 3.550 5.615 1.00 98.50 90 ILE A C 1
ATOM 689 O O . ILE A 1 90 ? -5.701 4.078 6.164 1.00 98.50 90 ILE A O 1
ATOM 693 N N . TYR A 1 91 ? -7.913 3.699 6.043 1.00 98.44 91 TYR A N 1
ATOM 694 C CA . TYR A 1 91 ? -8.231 4.390 7.279 1.00 98.44 91 TYR A CA 1
ATOM 695 C C . TYR A 1 91 ? -7.944 3.485 8.482 1.00 98.44 91 TYR A C 1
ATOM 697 O O . TYR A 1 91 ? -8.546 2.425 8.633 1.00 98.44 91 TYR A O 1
ATOM 705 N N . VAL A 1 92 ? -7.042 3.916 9.357 1.00 98.31 92 VAL A N 1
ATOM 706 C CA . VAL A 1 92 ? -6.714 3.227 10.606 1.00 98.31 92 VAL A CA 1
ATOM 707 C C . VAL A 1 92 ? -7.237 4.078 11.756 1.00 98.31 92 VAL A C 1
ATOM 709 O O . VAL A 1 92 ? -6.689 5.141 12.061 1.00 98.31 92 VAL A O 1
ATOM 712 N N . SER A 1 93 ? -8.318 3.627 12.392 1.00 97.75 93 SER A N 1
ATOM 713 C CA . SER A 1 93 ? -8.857 4.304 13.570 1.00 97.75 93 SER A CA 1
ATOM 714 C C . SER A 1 93 ? -7.956 4.100 14.782 1.00 97.75 93 SER A C 1
ATOM 716 O O . SER A 1 93 ? -7.340 3.042 14.945 1.00 97.75 93 SER A O 1
ATOM 718 N N . LYS A 1 94 ? -7.938 5.092 15.672 1.00 97.50 94 LYS A N 1
ATOM 719 C CA . LYS A 1 94 ? -7.281 4.988 16.977 1.00 97.50 94 LYS A CA 1
ATOM 720 C C . LYS A 1 94 ? -7.680 3.711 17.721 1.00 97.50 94 LYS A C 1
ATOM 722 O O . LYS A 1 94 ? -8.845 3.312 17.695 1.00 97.50 94 LYS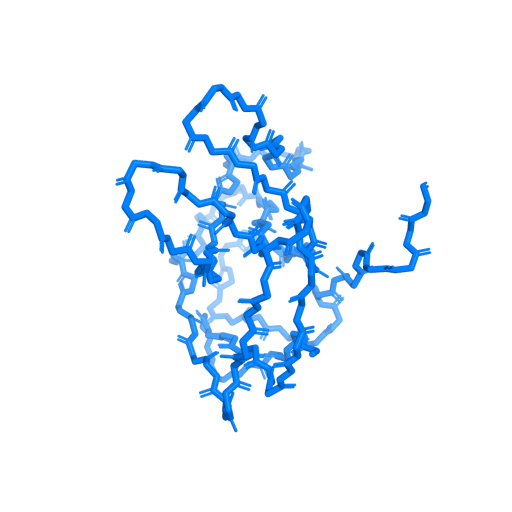 A O 1
ATOM 727 N N . GLY A 1 95 ? -6.711 3.071 18.367 1.00 96.50 95 GLY A N 1
ATOM 728 C CA . GLY A 1 95 ? -6.890 1.851 19.153 1.00 96.50 95 GLY A CA 1
ATOM 729 C C . GLY A 1 95 ? -7.339 0.623 18.355 1.00 96.50 95 GLY A C 1
ATOM 730 O O . GLY A 1 95 ? -7.654 -0.396 18.965 1.00 96.50 95 GLY A O 1
ATOM 731 N N . SER A 1 96 ? -7.394 0.689 17.018 1.00 97.25 96 SER A N 1
ATOM 732 C CA . SER A 1 96 ? -7.820 -0.464 16.228 1.00 97.25 96 SER A CA 1
ATOM 733 C C . SER A 1 96 ? -6.798 -1.593 16.279 1.00 97.25 96 SER A C 1
ATOM 735 O O . SER A 1 96 ? -5.592 -1.383 16.144 1.00 97.25 96 SER A O 1
ATOM 737 N N . THR A 1 97 ? -7.302 -2.815 16.402 1.00 97.00 97 THR A N 1
ATOM 738 C CA . THR A 1 97 ? -6.519 -4.051 16.303 1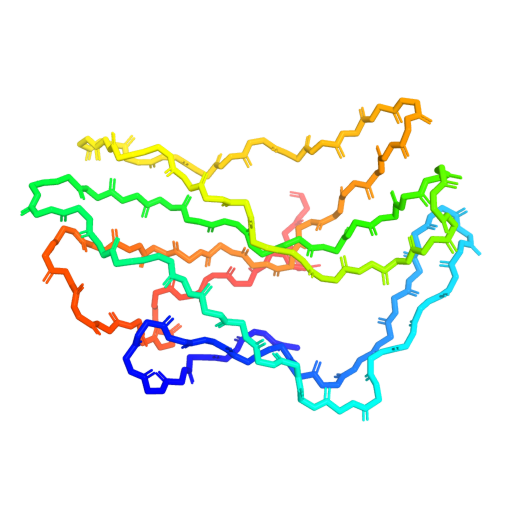.00 97.00 97 THR A CA 1
ATOM 739 C C . THR A 1 97 ? -6.690 -4.739 14.950 1.00 97.00 97 THR A C 1
ATOM 741 O O . THR A 1 97 ? -6.032 -5.745 14.682 1.00 97.00 97 THR A O 1
ATOM 744 N N . SER A 1 98 ? -7.570 -4.216 14.088 1.00 97.69 98 SER A N 1
ATOM 745 C CA . SER A 1 98 ? -7.795 -4.757 12.750 1.00 97.69 98 SER A CA 1
ATOM 746 C C . SER A 1 98 ? -8.208 -3.708 11.721 1.00 97.69 98 SER A C 1
ATOM 748 O O . SER A 1 98 ? -8.685 -2.625 12.061 1.00 97.69 98 SER A O 1
ATOM 750 N N . VAL A 1 99 ? -8.034 -4.045 10.446 1.00 97.94 99 VAL A N 1
ATOM 751 C CA . VAL A 1 99 ? -8.580 -3.290 9.316 1.00 97.94 99 VAL A CA 1
ATOM 752 C C . VAL A 1 99 ? -9.608 -4.159 8.610 1.00 97.94 99 VAL A C 1
ATOM 754 O O . VAL A 1 99 ? -9.350 -5.323 8.324 1.00 97.94 99 VAL A O 1
ATOM 757 N N . ILE A 1 100 ? -10.772 -3.588 8.310 1.00 98.00 100 ILE A N 1
ATOM 758 C CA . ILE A 1 100 ? -11.837 -4.247 7.547 1.00 98.00 100 ILE A CA 1
ATOM 759 C C . ILE A 1 100 ? -11.990 -3.605 6.169 1.00 98.00 100 ILE A C 1
ATOM 761 O O . ILE A 1 100 ? -11.500 -2.507 5.913 1.00 98.00 100 ILE A O 1
ATOM 765 N N . GLN A 1 101 ? -12.689 -4.278 5.253 1.00 98.19 101 GLN A N 1
ATOM 766 C CA . GLN A 1 101 ? -12.762 -3.845 3.854 1.00 98.19 101 GLN A CA 1
ATOM 767 C C . GLN A 1 101 ? -13.331 -2.428 3.679 1.00 98.19 101 GLN A C 1
ATOM 769 O O . GLN A 1 101 ? -12.899 -1.710 2.784 1.00 98.19 101 GLN A O 1
ATOM 774 N N . THR A 1 102 ? -14.259 -2.002 4.540 1.00 98.00 102 THR A N 1
ATOM 775 C CA . THR A 1 102 ? -14.849 -0.652 4.504 1.00 98.00 102 THR A CA 1
ATOM 776 C C . THR A 1 102 ? -13.865 0.454 4.890 1.00 98.00 102 THR A C 1
ATOM 778 O O . THR A 1 102 ? -14.117 1.617 4.591 1.00 98.00 102 THR A O 1
ATOM 781 N N . ASN A 1 103 ? -12.734 0.120 5.518 1.00 98.00 103 ASN A N 1
ATOM 782 C CA . ASN A 1 103 ? -11.652 1.069 5.772 1.00 98.00 103 ASN A CA 1
ATOM 783 C C . ASN A 1 103 ? -10.772 1.313 4.537 1.00 98.00 103 ASN A C 1
ATOM 785 O O . ASN A 1 103 ? -9.955 2.234 4.551 1.00 98.00 103 ASN A O 1
ATOM 789 N N . ILE A 1 104 ? -10.902 0.483 3.497 1.00 98.38 104 ILE A N 1
ATOM 790 C CA . ILE A 1 104 ? -10.054 0.514 2.308 1.00 98.38 104 ILE A CA 1
ATOM 791 C C . ILE A 1 104 ? -10.791 1.243 1.188 1.00 98.38 104 ILE A C 1
ATOM 793 O O . ILE A 1 104 ? -11.815 0.782 0.687 1.00 98.38 104 ILE A O 1
ATOM 797 N N . THR A 1 105 ? -10.231 2.367 0.755 1.00 97.88 105 THR A N 1
ATOM 798 C CA . THR A 1 105 ? -10.733 3.140 -0.382 1.00 97.88 105 THR A CA 1
ATOM 799 C C . THR A 1 105 ? -9.841 2.897 -1.589 1.00 97.88 105 THR A C 1
ATOM 801 O O . THR A 1 105 ? -8.670 3.267 -1.580 1.00 97.88 105 THR A O 1
ATOM 804 N N . ASP A 1 106 ? -10.383 2.289 -2.644 1.00 96.88 106 ASP A N 1
ATOM 805 C CA . ASP A 1 106 ? -9.658 2.127 -3.907 1.00 96.88 106 ASP A CA 1
ATOM 806 C C . ASP A 1 106 ? -9.469 3.485 -4.601 1.00 96.88 106 ASP A C 1
ATOM 808 O O . ASP A 1 106 ? -10.393 4.301 -4.659 1.00 96.88 106 ASP A O 1
ATOM 812 N N . LEU A 1 107 ? -8.265 3.732 -5.118 1.00 96.31 107 LEU A N 1
ATOM 813 C CA . LEU A 1 107 ? -7.909 4.999 -5.761 1.00 96.31 107 LEU A CA 1
ATOM 814 C C . LEU A 1 107 ? -7.652 4.871 -7.263 1.00 96.31 107 LEU A C 1
ATOM 816 O O . LEU A 1 107 ? -7.434 5.878 -7.925 1.00 96.31 107 LEU A O 1
ATOM 820 N N . ARG A 1 108 ? -7.710 3.665 -7.836 1.00 91.62 108 ARG A N 1
ATOM 821 C CA . ARG A 1 108 ? -7.295 3.422 -9.229 1.00 91.62 108 ARG A CA 1
ATOM 822 C C . ARG A 1 108 ? -8.254 4.008 -10.265 1.00 91.62 108 ARG A C 1
ATOM 824 O O . ARG A 1 108 ? -7.867 4.164 -11.416 1.00 91.62 108 ARG A O 1
ATOM 831 N N . MET A 1 109 ? -9.488 4.314 -9.864 1.00 86.25 109 MET A N 1
ATOM 832 C CA . MET A 1 109 ? -10.487 4.988 -10.705 1.00 86.25 109 MET A CA 1
ATOM 833 C C . MET A 1 109 ? -10.682 6.468 -10.352 1.00 86.25 109 MET A C 1
ATOM 835 O O . MET A 1 109 ? -11.514 7.125 -10.972 1.00 86.25 109 MET A O 1
ATOM 839 N N . LYS A 1 110 ? -9.965 7.001 -9.355 1.00 75.12 110 LYS A N 1
ATOM 840 C CA . LYS A 1 110 ? -10.066 8.422 -9.013 1.00 75.12 110 LYS A CA 1
ATOM 841 C C . LYS A 1 110 ? -9.131 9.223 -9.923 1.00 75.12 110 LYS A C 1
ATOM 843 O O . LYS A 1 110 ? -7.928 8.968 -9.928 1.00 75.12 110 LYS A O 1
ATOM 848 N 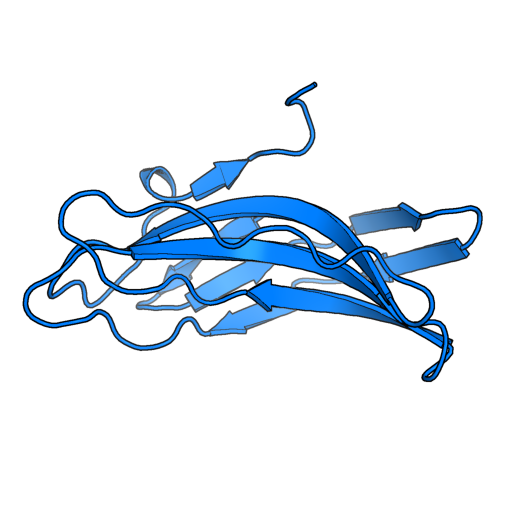N . SER A 1 111 ? -9.714 10.138 -10.700 1.00 48.53 111 SER A N 1
ATOM 849 C CA . SER A 1 111 ? -9.025 11.130 -11.539 1.00 48.53 111 SER A CA 1
ATOM 850 C C . SER A 1 111 ? -8.526 12.310 -10.722 1.00 48.53 111 SER A C 1
ATOM 852 O O . SER A 1 111 ? -9.342 12.794 -9.902 1.00 48.53 111 SER A O 1
#

Secondary structure (DSSP, 8-state):
-EEE-SSSEEEE-SEEEEETTEEEEE-S-EEEEPPPPPSS-BEEEEEEEEEETTTTEEEEEEEPPPPBTT--PPPPPBSSSEEEEEEEEEEE-TT-S---GGGEEE-TT--